Protein AF-A0A401TGZ7-F1 (afdb_monomer)

pLDDT: mean 77.56, std 18.7, range [36.72, 97.94]

InterPro domains:
  IPR000403 Phosphatidylinositol 3-/4-kinase, catalytic domain [PS50290] (37-93)
  IPR011009 Protein kinase-like domain superfamily [SSF56112] (44-86)
  IPR015433 Phosphatidylinositol 3-/4-kinase [PTHR10048] (14-85)
  IPR018936 Phosphatidylinositol 3-/4-kinase, conserved site [PS00915] (65-79)

Structure (mmCIF, N/CA/C/O backbone):
data_AF-A0A401TGZ7-F1
#
_entry.id   AF-A0A401TGZ7-F1
#
loop_
_atom_site.group_PDB
_atom_site.id
_atom_site.type_symbol
_atom_site.label_atom_id
_atom_site.label_alt_id
_atom_site.label_comp_id
_atom_site.label_asym_id
_atom_site.label_entity_id
_atom_site.label_seq_id
_atom_site.pdbx_PDB_ins_code
_atom_site.Cartn_x
_atom_site.Cartn_y
_atom_site.Cartn_z
_atom_site.occupancy
_atom_site.B_iso_or_equiv
_atom_site.auth_seq_id
_atom_site.auth_comp_id
_atom_site.auth_asym_id
_atom_site.auth_atom_id
_atom_site.pdbx_PDB_model_num
ATOM 1 N N . MET A 1 1 ? -10.109 2.883 53.641 1.00 36.72 1 MET A N 1
ATOM 2 C CA . MET A 1 1 ? -10.358 4.070 52.801 1.00 36.72 1 MET A CA 1
ATOM 3 C C . MET A 1 1 ? -9.387 3.994 51.654 1.00 36.72 1 MET A C 1
ATOM 5 O O . MET A 1 1 ? -8.182 3.982 51.873 1.00 36.72 1 MET A O 1
ATOM 9 N N . ASP A 1 2 ? -9.955 3.744 50.489 1.00 38.28 2 ASP A N 1
ATOM 10 C CA . ASP A 1 2 ? -9.348 3.049 49.366 1.00 38.28 2 ASP A CA 1
ATOM 11 C C . ASP A 1 2 ? -8.247 3.859 48.681 1.00 38.28 2 ASP A C 1
ATOM 13 O O . ASP A 1 2 ? -8.442 5.002 48.268 1.00 38.28 2 ASP A O 1
ATOM 17 N N . GLY A 1 3 ? -7.073 3.237 48.559 1.00 42.78 3 GLY A N 1
ATOM 18 C CA . GLY A 1 3 ? -5.992 3.717 47.714 1.00 42.78 3 GLY A CA 1
ATOM 19 C C . GLY A 1 3 ? -6.392 3.531 46.259 1.00 42.78 3 GLY A C 1
ATOM 20 O O . GLY A 1 3 ? -6.258 2.443 45.704 1.00 42.78 3 GLY A O 1
ATOM 21 N N . VAL A 1 4 ? -6.897 4.598 45.645 1.00 47.78 4 VAL A N 1
ATOM 22 C CA . VAL A 1 4 ? -7.091 4.663 44.198 1.00 47.78 4 VAL A CA 1
ATOM 23 C C . VAL A 1 4 ? -5.706 4.638 43.554 1.00 47.78 4 VAL A C 1
ATOM 25 O O . VAL A 1 4 ? -5.033 5.659 43.434 1.00 47.78 4 VAL A O 1
ATOM 28 N N . SER A 1 5 ? -5.263 3.4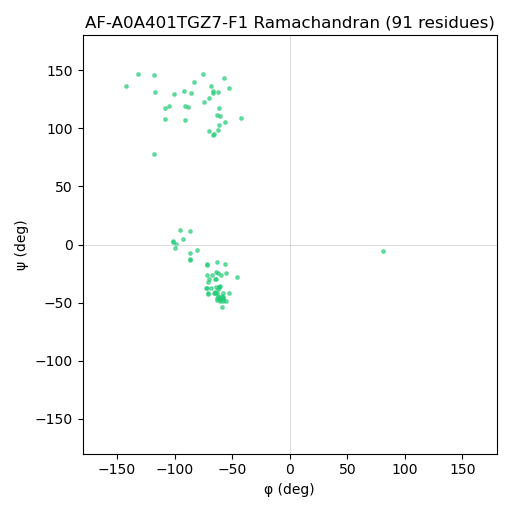43 43.162 1.00 43.38 5 SER A N 1
ATOM 29 C CA . SER A 1 5 ? -4.178 3.274 42.204 1.00 43.38 5 SER A CA 1
ATOM 30 C C . SER A 1 5 ? -4.687 3.803 40.865 1.00 43.38 5 SER A C 1
ATOM 32 O O . SER A 1 5 ? -5.397 3.119 40.128 1.00 43.38 5 SER A O 1
ATOM 34 N N . LEU A 1 6 ? -4.392 5.074 40.594 1.00 46.22 6 LEU A N 1
ATOM 35 C CA . LEU A 1 6 ? -4.504 5.646 39.262 1.00 46.22 6 LEU A CA 1
ATOM 36 C C . LEU A 1 6 ? -3.519 4.871 38.389 1.00 46.22 6 LEU A C 1
ATOM 38 O O . LEU A 1 6 ? -2.315 5.105 38.450 1.00 46.22 6 LEU A O 1
ATOM 42 N N . ALA A 1 7 ? -4.029 3.893 37.644 1.00 44.75 7 ALA A N 1
ATOM 43 C CA . ALA A 1 7 ? -3.259 3.195 36.633 1.00 44.75 7 ALA A CA 1
ATOM 44 C C . ALA A 1 7 ? -2.727 4.249 35.655 1.00 44.75 7 ALA A C 1
ATOM 46 O O . ALA A 1 7 ? -3.490 4.825 34.876 1.00 44.75 7 ALA A O 1
ATOM 47 N N . GLU A 1 8 ? -1.430 4.547 35.750 1.00 52.09 8 GLU A N 1
ATOM 48 C CA . GLU A 1 8 ? -0.752 5.415 34.801 1.00 52.09 8 GLU A CA 1
ATOM 49 C C . GLU A 1 8 ? -1.022 4.888 33.386 1.00 52.09 8 GLU 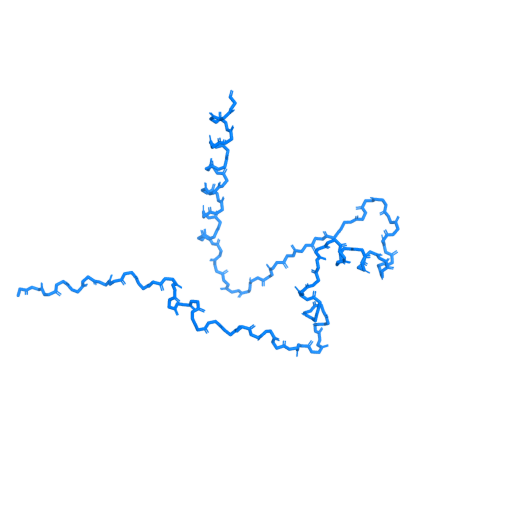A C 1
ATOM 51 O O . GLU A 1 8 ? -0.945 3.673 33.156 1.00 52.09 8 GLU A O 1
ATOM 56 N N . PRO A 1 9 ? -1.359 5.759 32.420 1.00 54.88 9 PRO A N 1
ATOM 57 C CA . PRO A 1 9 ? -1.470 5.338 31.037 1.00 54.88 9 PRO A CA 1
ATOM 58 C C . PRO A 1 9 ? -0.090 4.837 30.607 1.00 54.88 9 PRO A C 1
ATOM 60 O O . PRO A 1 9 ? 0.812 5.644 30.381 1.00 54.88 9 PRO A O 1
ATOM 63 N N . ARG A 1 10 ? 0.075 3.504 30.551 1.00 57.62 10 ARG A N 1
ATOM 64 C CA . ARG A 1 10 ? 1.281 2.819 30.060 1.00 57.62 10 ARG A CA 1
ATOM 65 C C . ARG A 1 10 ? 1.754 3.548 28.811 1.00 57.62 10 ARG A C 1
ATOM 67 O O . ARG A 1 10 ? 1.056 3.553 27.794 1.00 57.62 10 ARG A O 1
ATOM 74 N N . ARG A 1 11 ? 2.874 4.267 28.921 1.00 66.25 11 ARG A N 1
ATOM 75 C CA . ARG A 1 11 ? 3.295 5.197 27.875 1.00 66.25 11 ARG A CA 1
ATOM 76 C C . ARG A 1 11 ? 3.646 4.384 26.636 1.00 66.25 11 ARG A C 1
ATOM 78 O O . ARG A 1 11 ? 4.458 3.467 26.705 1.00 66.25 11 ARG A O 1
ATOM 85 N N . LEU A 1 12 ? 3.097 4.778 25.489 1.00 57.88 12 LEU A N 1
ATOM 86 C CA . LEU A 1 12 ? 3.397 4.223 24.160 1.00 57.88 12 LEU A CA 1
ATOM 87 C C . LEU A 1 12 ? 4.916 4.058 23.906 1.00 57.88 12 LEU A C 1
ATOM 89 O O . LEU A 1 12 ? 5.349 3.168 23.179 1.00 57.88 12 LEU A O 1
ATOM 93 N N . SER A 1 13 ? 5.735 4.899 24.548 1.00 60.28 13 SER A N 1
ATOM 94 C CA . SER A 1 13 ? 7.199 4.834 24.531 1.00 60.28 13 SER A CA 1
ATOM 95 C C . SER A 1 13 ? 7.778 3.527 25.084 1.00 60.28 13 SER A C 1
ATOM 97 O O . SER A 1 13 ? 8.775 3.045 24.556 1.00 60.28 13 SER A O 1
ATOM 99 N N . GLU A 1 14 ? 7.170 2.930 26.111 1.00 62.56 14 GLU A N 1
ATOM 100 C CA . GLU A 1 14 ? 7.635 1.662 26.696 1.00 62.56 14 GLU A CA 1
ATOM 101 C C . GLU A 1 14 ? 7.378 0.473 25.761 1.00 62.56 14 GLU A C 1
ATOM 103 O O . GLU A 1 14 ? 8.182 -0.460 25.704 1.00 62.56 14 GLU A O 1
ATOM 108 N N . GLN A 1 15 ? 6.296 0.523 24.974 1.00 59.69 15 GLN A N 1
ATOM 109 C CA . GLN A 1 15 ? 5.977 -0.506 23.978 1.00 59.69 15 GLN A CA 1
ATOM 110 C C . GLN A 1 15 ? 6.924 -0.457 22.773 1.00 59.69 15 GLN A C 1
ATOM 112 O O . GLN A 1 15 ? 7.331 -1.500 22.268 1.00 59.69 15 GLN A O 1
ATOM 117 N N . LEU A 1 16 ? 7.324 0.741 22.338 1.00 60.34 16 LEU A N 1
ATOM 118 C CA . LEU A 1 16 ? 8.270 0.908 21.230 1.00 60.34 16 LEU A CA 1
ATOM 119 C C . LEU A 1 16 ? 9.697 0.478 21.601 1.00 60.34 16 LEU A C 1
ATOM 121 O O . LEU A 1 16 ? 10.428 0.001 20.737 1.00 60.34 16 LEU A O 1
ATOM 125 N N . ALA A 1 17 ? 10.083 0.597 22.876 1.00 62.84 17 ALA A N 1
ATOM 126 C CA . ALA A 1 17 ? 11.413 0.214 23.355 1.00 62.84 17 ALA A CA 1
ATOM 127 C C . ALA A 1 17 ? 11.709 -1.295 23.232 1.00 62.84 17 ALA A C 1
ATOM 129 O O . ALA A 1 17 ? 12.870 -1.686 23.151 1.00 62.84 17 ALA A O 1
ATOM 130 N N . HIS A 1 18 ? 10.671 -2.136 23.191 1.00 57.41 18 HIS A N 1
ATOM 131 C CA . HIS A 1 18 ? 10.794 -3.596 23.119 1.00 57.41 18 HIS A CA 1
ATOM 132 C C . HIS A 1 18 ? 10.561 -4.162 21.710 1.00 57.41 18 HIS A C 1
ATOM 134 O O . HIS A 1 18 ? 10.575 -5.381 21.527 1.00 57.41 18 HIS A O 1
ATOM 140 N N . ALA A 1 19 ? 10.341 -3.311 20.703 1.00 54.97 19 ALA A N 1
ATOM 141 C CA . ALA A 1 19 ? 10.142 -3.773 19.337 1.00 54.97 19 ALA A CA 1
ATOM 142 C C . ALA A 1 19 ? 11.487 -4.223 18.727 1.00 54.97 19 ALA A C 1
ATOM 144 O O . ALA A 1 19 ? 12.426 -3.423 18.661 1.00 54.97 19 ALA A O 1
ATOM 145 N N . PRO A 1 20 ? 11.620 -5.478 18.258 1.00 58.62 20 PRO A N 1
ATOM 146 C CA . PRO A 1 20 ? 12.831 -5.923 17.581 1.00 58.62 20 PRO A CA 1
ATOM 147 C C . PRO A 1 20 ? 13.045 -5.095 16.305 1.00 58.62 20 PRO A C 1
ATOM 149 O O . PRO A 1 20 ? 12.243 -5.126 15.378 1.00 58.62 20 PRO A O 1
ATOM 152 N N . THR A 1 21 ? 14.149 -4.351 16.252 1.00 58.19 21 THR A N 1
ATOM 153 C CA . THR A 1 21 ? 14.490 -3.428 15.150 1.00 58.19 21 THR A CA 1
ATOM 154 C C . THR A 1 21 ? 15.088 -4.125 13.925 1.00 58.19 21 THR A C 1
ATOM 156 O O . THR A 1 21 ? 15.354 -3.487 12.906 1.00 58.19 21 THR A O 1
ATOM 159 N N . THR A 1 22 ? 15.322 -5.436 14.008 1.00 54.31 22 THR A N 1
ATOM 160 C CA . THR A 1 22 ? 15.958 -6.225 12.950 1.00 54.31 22 THR A CA 1
ATOM 161 C C . THR A 1 22 ? 14.935 -7.134 12.284 1.00 54.31 22 THR A C 1
ATOM 163 O O . THR A 1 22 ? 14.528 -8.147 12.851 1.00 54.31 22 THR A O 1
ATOM 166 N N . PHE A 1 23 ? 14.563 -6.791 11.049 1.00 59.78 23 PHE A N 1
ATOM 167 C CA . PHE A 1 23 ? 13.916 -7.726 10.131 1.00 59.78 23 PHE A CA 1
ATOM 168 C C . PHE A 1 23 ? 14.875 -8.898 9.887 1.00 59.78 23 PHE A C 1
ATOM 170 O O . PHE A 1 23 ? 15.937 -8.726 9.283 1.00 59.78 23 PHE A O 1
ATOM 177 N N . LYS A 1 24 ? 14.538 -10.086 10.400 1.00 59.75 24 LYS A N 1
ATOM 178 C CA . LYS A 1 24 ? 15.273 -11.314 10.079 1.00 59.75 24 LYS A CA 1
ATOM 179 C C . LYS A 1 24 ? 15.051 -11.636 8.601 1.00 59.75 24 LYS A C 1
ATOM 181 O O . LYS A 1 24 ? 13.925 -11.595 8.121 1.00 59.75 24 LYS A O 1
ATOM 186 N N . ARG A 1 25 ? 16.139 -11.930 7.889 1.00 57.59 25 ARG A N 1
ATOM 187 C CA . ARG A 1 25 ? 16.127 -12.335 6.480 1.00 57.59 25 ARG A CA 1
ATOM 188 C C . ARG A 1 25 ? 15.369 -13.656 6.347 1.00 57.59 25 ARG A C 1
ATOM 190 O O . ARG A 1 25 ? 15.876 -14.677 6.805 1.00 57.59 25 ARG A O 1
ATOM 197 N N . ASP A 1 26 ? 14.203 -13.618 5.720 1.00 63.06 26 ASP A N 1
ATOM 198 C CA . ASP A 1 26 ? 13.481 -14.811 5.293 1.00 63.06 26 ASP A CA 1
ATOM 199 C C . ASP A 1 26 ? 13.954 -15.194 3.876 1.00 63.06 26 ASP A C 1
ATOM 201 O O . ASP A 1 26 ? 13.841 -14.376 2.958 1.00 63.06 26 ASP A O 1
ATOM 205 N N . PRO A 1 27 ? 14.555 -16.381 3.674 1.00 63.28 27 PRO A N 1
ATOM 206 C CA . PRO A 1 27 ? 14.939 -16.859 2.348 1.00 63.28 27 PRO A CA 1
ATOM 207 C C . PRO A 1 27 ? 13.759 -16.998 1.376 1.00 63.28 27 PRO A C 1
ATOM 209 O O . PRO A 1 27 ? 13.979 -16.892 0.170 1.00 63.28 27 PRO A O 1
ATOM 212 N N . GLU A 1 28 ? 12.540 -17.219 1.877 1.00 66.00 28 GLU A N 1
ATOM 213 C CA . GLU A 1 28 ? 11.330 -17.376 1.058 1.00 66.00 28 GLU A CA 1
ATOM 214 C C . GLU A 1 28 ? 10.658 -16.033 0.717 1.00 66.00 28 GLU A C 1
ATOM 216 O O . GLU A 1 28 ? 9.849 -15.969 -0.210 1.00 66.00 28 GLU A O 1
ATOM 221 N N . ASP A 1 29 ? 11.054 -14.938 1.380 1.00 63.47 29 ASP A N 1
ATOM 222 C CA . ASP A 1 29 ? 10.616 -13.570 1.076 1.00 63.47 29 ASP A CA 1
ATOM 223 C C . ASP A 1 29 ? 11.802 -12.671 0.654 1.00 63.47 29 ASP A C 1
ATOM 225 O O . ASP A 1 29 ? 12.279 -11.819 1.416 1.00 63.47 29 ASP A O 1
ATOM 229 N N . PRO A 1 30 ? 12.286 -12.787 -0.601 1.00 63.97 30 PRO A N 1
ATOM 230 C CA . PRO A 1 30 ? 13.339 -11.915 -1.123 1.00 63.97 30 PRO A CA 1
ATOM 231 C C . PRO A 1 30 ? 12.902 -10.444 -1.196 1.00 63.97 30 PRO A C 1
ATOM 233 O O . PRO A 1 30 ? 13.749 -9.557 -1.323 1.00 63.97 30 PRO A O 1
ATOM 236 N N . SER A 1 31 ? 11.597 -10.154 -1.101 1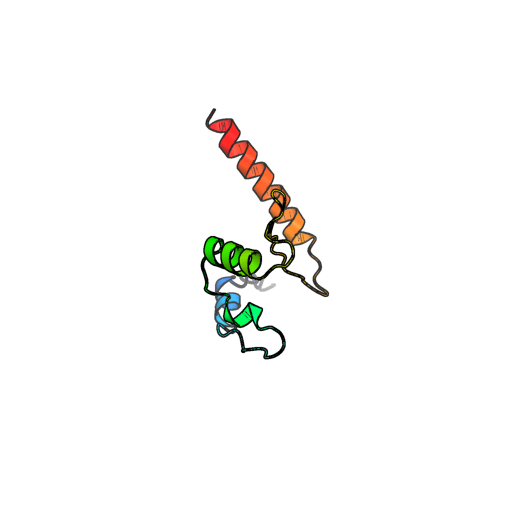.00 59.88 31 SER A N 1
ATOM 237 C CA . SER A 1 31 ? 11.091 -8.782 -1.105 1.00 59.88 31 SER A CA 1
ATOM 238 C C . SER A 1 31 ? 11.414 -8.044 0.199 1.00 59.88 31 SER A C 1
ATOM 240 O O . SER A 1 31 ? 11.626 -6.827 0.166 1.00 59.88 31 SER A O 1
ATOM 242 N N . ALA A 1 32 ? 11.574 -8.779 1.308 1.00 62.25 32 ALA A N 1
ATOM 243 C CA . ALA A 1 32 ? 12.014 -8.243 2.592 1.00 62.25 32 ALA A CA 1
ATOM 244 C C . ALA A 1 32 ? 13.450 -7.682 2.539 1.00 62.25 32 ALA A C 1
ATOM 246 O O . ALA A 1 32 ? 13.776 -6.706 3.215 1.00 62.25 32 ALA A O 1
ATOM 247 N N . VAL A 1 33 ? 14.316 -8.230 1.679 1.00 58.06 33 VAL A N 1
ATOM 248 C CA . VAL A 1 33 ? 15.702 -7.750 1.501 1.00 58.06 33 VAL A CA 1
ATOM 249 C C . VAL A 1 33 ? 15.737 -6.327 0.930 1.00 58.06 33 VAL A C 1
ATOM 251 O O . VAL A 1 33 ? 16.633 -5.546 1.247 1.00 58.06 33 VAL A O 1
ATOM 254 N N . ALA A 1 34 ? 14.729 -5.963 0.137 1.00 60.81 34 ALA A N 1
ATOM 255 C CA . ALA A 1 34 ? 14.615 -4.659 -0.506 1.00 60.81 34 ALA A CA 1
ATOM 256 C C . ALA A 1 34 ? 13.750 -3.657 0.285 1.00 60.81 34 ALA A C 1
ATOM 258 O O . ALA A 1 34 ? 13.416 -2.595 -0.235 1.00 60.81 34 ALA A O 1
ATOM 259 N N . LEU A 1 35 ? 13.399 -3.945 1.549 1.00 64.94 35 LEU A N 1
ATOM 260 C CA . LEU A 1 35 ? 12.547 -3.078 2.387 1.00 64.94 35 LEU A CA 1
ATOM 261 C C . LEU A 1 35 ? 13.068 -1.638 2.551 1.00 64.94 35 LEU A C 1
ATOM 263 O O . LEU A 1 35 ? 12.304 -0.764 2.951 1.00 64.94 35 LEU A O 1
ATOM 267 N N . LYS A 1 36 ? 14.349 -1.384 2.253 1.00 74.81 36 LYS A N 1
ATOM 268 C CA . LYS A 1 36 ? 14.994 -0.072 2.403 1.00 74.81 36 LYS A CA 1
ATOM 269 C C . LYS A 1 36 ? 15.114 0.737 1.104 1.00 74.81 36 LYS A C 1
ATOM 271 O O . LYS A 1 36 ? 15.619 1.853 1.161 1.00 74.81 36 LYS A O 1
ATOM 276 N N . GLU A 1 37 ? 14.701 0.205 -0.047 1.00 83.69 37 GLU A N 1
ATOM 277 C CA . GLU A 1 37 ? 14.778 0.957 -1.309 1.00 83.69 37 GLU A CA 1
ATOM 278 C C . GLU A 1 37 ? 13.668 2.036 -1.390 1.00 83.69 37 GLU A C 1
ATOM 280 O O . GLU A 1 37 ? 12.559 1.820 -0.883 1.00 83.69 37 GLU A O 1
ATOM 285 N N . PRO A 1 38 ? 13.909 3.195 -2.034 1.00 90.31 38 PRO A N 1
ATOM 286 C CA . PRO A 1 38 ? 12.863 4.176 -2.312 1.00 90.31 38 PRO A CA 1
ATOM 287 C C . PRO A 1 38 ? 11.706 3.583 -3.130 1.00 90.31 38 PRO A C 1
ATOM 289 O O . PRO A 1 38 ? 11.914 2.817 -4.070 1.00 90.31 38 PRO A O 1
ATOM 292 N N . TRP A 1 39 ? 10.467 4.009 -2.850 1.00 90.31 39 TRP A N 1
ATOM 293 C CA . TRP A 1 39 ? 9.268 3.484 -3.525 1.00 90.31 39 TRP A CA 1
ATOM 294 C C . TRP A 1 39 ? 9.349 3.535 -5.059 1.00 90.31 39 TRP A C 1
ATOM 296 O O . TRP A 1 39 ? 8.979 2.578 -5.733 1.00 90.31 39 TRP A O 1
ATOM 306 N N . GLN A 1 40 ? 9.861 4.631 -5.624 1.00 93.69 40 GLN A N 1
ATOM 307 C CA . GLN A 1 40 ? 9.977 4.791 -7.078 1.00 93.69 40 GLN A CA 1
ATOM 308 C C . GLN A 1 40 ? 10.934 3.769 -7.709 1.00 93.69 40 GLN A C 1
ATOM 310 O O . GLN A 1 40 ? 10.671 3.269 -8.803 1.00 93.69 40 GLN A O 1
ATOM 315 N N . GLU A 1 41 ? 12.017 3.421 -7.013 1.00 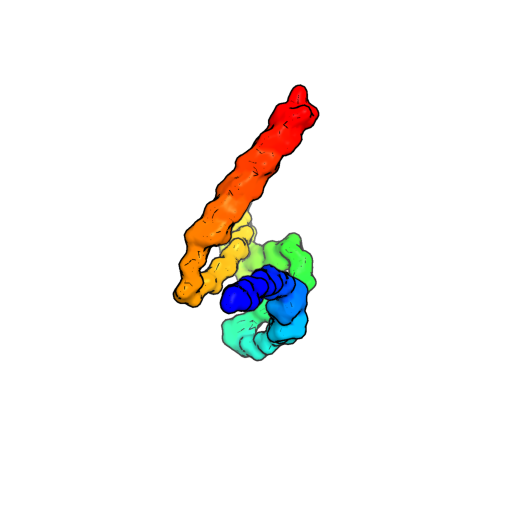92.38 41 GLU A N 1
ATOM 316 C CA . GLU A 1 41 ? 12.974 2.405 -7.462 1.00 92.38 41 GLU A CA 1
ATOM 317 C C . GLU A 1 41 ? 12.361 1.007 -7.373 1.00 92.38 41 GLU A C 1
ATOM 319 O O . GLU A 1 41 ? 12.434 0.253 -8.345 1.00 92.38 41 GLU A O 1
ATOM 324 N N . LYS A 1 42 ? 11.635 0.715 -6.284 1.00 91.69 42 LYS A N 1
ATOM 325 C CA . LYS A 1 42 ? 10.864 -0.529 -6.130 1.00 91.69 42 LYS A CA 1
ATOM 326 C C . LYS A 1 42 ? 9.874 -0.731 -7.274 1.00 91.69 42 LYS A C 1
ATOM 328 O O . LYS A 1 42 ? 9.823 -1.804 -7.874 1.00 91.69 42 LYS A O 1
ATOM 333 N N . VAL A 1 43 ? 9.102 0.310 -7.597 1.00 94.31 43 VAL A N 1
ATOM 334 C CA . VAL A 1 43 ? 8.136 0.289 -8.704 1.00 94.31 43 VAL A CA 1
ATOM 335 C C . VAL A 1 43 ? 8.845 0.037 -10.033 1.00 94.31 43 VAL A C 1
ATOM 337 O O . VAL A 1 43 ? 8.406 -0.840 -10.774 1.00 94.31 43 VAL A O 1
ATOM 340 N N . ARG A 1 44 ? 9.938 0.756 -10.330 1.00 94.62 44 ARG A N 1
ATOM 341 C CA . ARG A 1 44 ? 10.713 0.589 -11.572 1.00 94.62 44 ARG A CA 1
ATOM 342 C C . ARG A 1 44 ? 11.248 -0.834 -11.712 1.00 94.62 44 ARG A C 1
ATOM 344 O O . ARG A 1 44 ? 10.944 -1.497 -12.697 1.00 94.62 44 ARG A O 1
ATOM 351 N N . ARG A 1 45 ? 11.960 -1.321 -10.696 1.00 94.25 45 ARG A N 1
ATOM 352 C CA . ARG A 1 45 ? 12.564 -2.656 -10.674 1.00 94.25 45 ARG A CA 1
ATOM 353 C C . ARG A 1 45 ? 11.517 -3.749 -10.864 1.00 94.25 45 ARG A C 1
ATOM 355 O O . ARG A 1 45 ? 11.718 -4.664 -11.655 1.00 94.25 45 ARG A O 1
ATOM 362 N N . ILE A 1 46 ? 10.387 -3.672 -10.158 1.00 93.94 46 ILE A N 1
ATOM 363 C CA . ILE A 1 46 ? 9.318 -4.671 -10.300 1.00 93.94 46 ILE A CA 1
ATOM 364 C C . ILE A 1 46 ? 8.652 -4.563 -11.675 1.00 93.94 46 ILE A C 1
ATOM 366 O O . ILE A 1 46 ? 8.336 -5.592 -12.2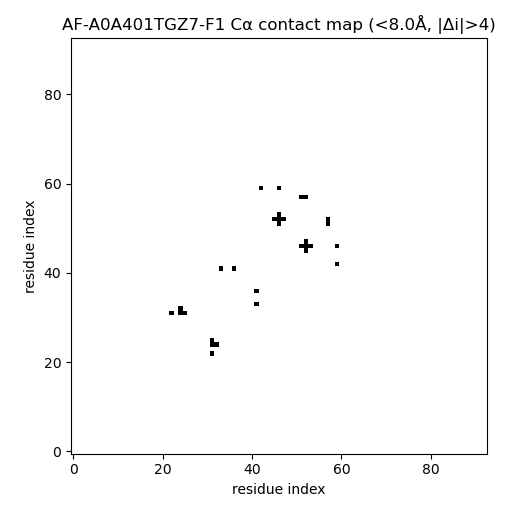63 1.00 93.94 46 ILE A O 1
ATOM 370 N N . ARG A 1 47 ? 8.474 -3.352 -12.219 1.00 96.44 47 ARG A N 1
ATOM 371 C CA . ARG A 1 47 ? 7.921 -3.155 -13.566 1.00 96.44 47 ARG A CA 1
ATOM 372 C C . ARG A 1 47 ? 8.817 -3.766 -14.641 1.00 96.44 47 ARG A C 1
ATOM 374 O O . ARG A 1 47 ? 8.309 -4.491 -15.484 1.00 96.44 47 ARG A O 1
ATOM 381 N N . GLU A 1 48 ? 10.121 -3.509 -14.587 1.00 96.19 48 GLU A N 1
ATOM 382 C CA . GLU A 1 48 ? 11.117 -4.042 -15.531 1.00 96.19 48 GLU A CA 1
ATOM 383 C C . GLU A 1 48 ? 11.183 -5.574 -15.503 1.00 96.19 48 GLU A C 1
ATOM 385 O O . GLU A 1 48 ? 11.319 -6.203 -16.547 1.00 96.19 48 GLU A O 1
ATOM 390 N N . ASN A 1 49 ? 11.024 -6.179 -14.322 1.00 94.81 49 ASN A N 1
ATOM 391 C CA . ASN A 1 49 ? 11.009 -7.635 -14.155 1.00 94.81 49 ASN A CA 1
ATOM 392 C C . ASN A 1 49 ? 9.622 -8.269 -14.364 1.00 94.81 49 ASN A C 1
ATOM 394 O O . ASN A 1 49 ? 9.493 -9.493 -14.348 1.00 94.81 49 ASN A O 1
ATOM 398 N N . SER A 1 50 ? 8.563 -7.469 -14.518 1.00 96.12 50 SER A N 1
ATOM 399 C CA . SER A 1 50 ? 7.206 -7.982 -14.686 1.00 96.12 50 SER A CA 1
ATOM 400 C C . SER A 1 50 ? 6.935 -8.290 -16.159 1.00 96.12 50 SER A C 1
ATOM 402 O O . SER A 1 50 ? 7.049 -7.390 -16.993 1.00 96.12 50 SER A O 1
ATOM 404 N N . PRO A 1 51 ? 6.421 -9.488 -16.493 1.00 97.06 51 PRO A N 1
ATOM 405 C CA . PRO A 1 51 ? 5.918 -9.779 -17.838 1.00 97.06 51 PRO A CA 1
ATOM 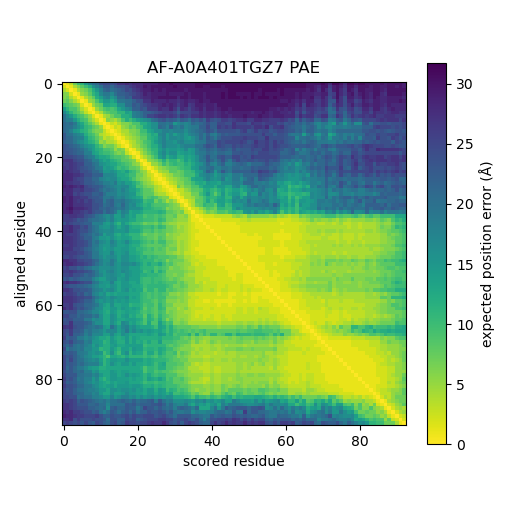406 C C . PRO A 1 51 ? 4.844 -8.786 -18.309 1.00 97.06 51 PRO A C 1
ATOM 408 O O . PRO A 1 51 ? 4.671 -8.572 -19.504 1.00 97.06 51 PRO A O 1
ATOM 411 N N . TYR A 1 52 ? 4.146 -8.143 -17.366 1.00 97.50 52 TYR A N 1
ATOM 412 C CA . TYR A 1 52 ? 3.064 -7.188 -17.610 1.00 97.50 52 TYR A CA 1
ATOM 413 C C . TYR A 1 52 ? 3.517 -5.722 -17.530 1.00 97.50 52 TYR A C 1
ATOM 415 O O . TYR A 1 52 ? 2.700 -4.818 -17.694 1.00 97.50 52 TYR A O 1
ATOM 423 N N . GLY A 1 53 ? 4.799 -5.447 -17.268 1.00 97.12 53 GLY A N 1
ATOM 424 C CA . GLY A 1 53 ? 5.277 -4.085 -17.018 1.00 97.12 53 GLY A CA 1
ATOM 425 C C . GLY A 1 53 ? 5.089 -3.127 -18.198 1.00 97.12 53 GLY A C 1
ATOM 426 O O . GLY A 1 53 ? 4.959 -1.918 -18.002 1.00 97.12 53 GLY A O 1
ATOM 427 N N . HIS A 1 54 ? 5.020 -3.657 -19.419 1.00 97.06 54 HIS A N 1
ATOM 428 C CA . HIS A 1 54 ? 4.836 -2.886 -20.647 1.00 97.06 54 HIS A CA 1
ATOM 429 C C . HIS A 1 54 ? 3.422 -2.302 -20.805 1.00 97.06 54 HIS A C 1
ATOM 431 O O . HIS A 1 54 ? 3.234 -1.379 -21.596 1.00 97.06 54 HIS A O 1
ATOM 437 N N . PHE A 1 55 ? 2.425 -2.789 -20.057 1.00 97.94 55 PHE A N 1
ATOM 438 C CA . PHE A 1 55 ? 1.069 -2.263 -20.171 1.00 97.94 55 PHE A CA 1
ATOM 439 C C . PHE A 1 55 ? 0.978 -0.818 -19.639 1.00 97.94 55 PHE A C 1
ATOM 441 O O . PHE A 1 55 ? 1.512 -0.511 -18.566 1.00 97.94 55 PHE A O 1
ATOM 448 N N . PRO A 1 56 ? 0.282 0.092 -20.349 1.00 95.31 56 PRO A N 1
ATOM 449 C CA . PRO A 1 56 ? 0.187 1.500 -19.956 1.00 95.31 56 PRO A CA 1
ATOM 450 C C . PRO A 1 56 ? -0.606 1.706 -18.657 1.00 95.31 56 PRO A C 1
ATOM 452 O O . PRO A 1 56 ? -0.360 2.661 -17.928 1.00 95.31 56 PRO A O 1
ATOM 455 N N . ASN A 1 57 ? -1.526 0.794 -18.342 1.00 96.75 57 ASN A N 1
ATOM 456 C CA . ASN A 1 57 ? -2.325 0.783 -17.117 1.00 96.75 57 ASN A CA 1
ATOM 457 C C . ASN A 1 57 ? -1.704 -0.059 -15.986 1.00 96.75 57 ASN A C 1
ATOM 459 O O . ASN A 1 57 ? -2.338 -0.222 -14.942 1.00 96.75 57 ASN A O 1
ATOM 463 N N . TRP A 1 58 ? -0.494 -0.600 -16.169 1.00 97.69 58 TRP A N 1
ATOM 464 C CA . TRP A 1 58 ? 0.185 -1.366 -15.128 1.00 97.69 58 TRP A CA 1
ATOM 465 C C . TRP A 1 58 ? 0.461 -0.489 -13.902 1.00 97.69 58 TRP A C 1
ATOM 467 O O . TRP A 1 58 ? 0.982 0.624 -14.017 1.00 97.69 58 TRP A O 1
ATOM 477 N N . ARG A 1 59 ? 0.120 -0.991 -12.712 1.00 96.56 59 ARG A N 1
ATOM 478 C CA . ARG A 1 59 ? 0.319 -0.295 -11.437 1.00 96.56 59 ARG A CA 1
ATOM 479 C C . ARG A 1 59 ? 0.740 -1.281 -10.358 1.00 96.56 59 ARG A C 1
ATOM 481 O O . ARG A 1 59 ? 0.131 -2.336 -10.215 1.00 96.56 59 ARG A O 1
ATOM 488 N N . LEU A 1 60 ? 1.727 -0.891 -9.557 1.00 95.44 60 LEU A N 1
ATOM 489 C CA . LEU A 1 60 ? 2.116 -1.621 -8.355 1.00 95.44 60 LEU A CA 1
ATOM 490 C C . LEU A 1 60 ? 1.355 -1.080 -7.140 1.00 95.44 60 LEU A C 1
ATOM 492 O O . LEU A 1 60 ? 1.321 0.131 -6.916 1.00 95.44 60 LEU A O 1
ATOM 496 N N . LEU A 1 61 ? 0.783 -1.982 -6.345 1.00 95.25 61 LEU A N 1
ATOM 497 C CA . LEU A 1 61 ? 0.149 -1.681 -5.062 1.00 95.25 61 LEU A CA 1
ATOM 498 C C . LEU A 1 61 ? 0.902 -2.413 -3.946 1.00 95.25 61 LEU A C 1
ATOM 500 O O . LEU A 1 61 ? 1.396 -3.517 -4.155 1.00 95.25 61 LEU A O 1
ATOM 504 N N . SER A 1 62 ? 0.982 -1.796 -2.767 1.00 91.38 62 SER A N 1
ATOM 505 C CA . SER A 1 62 ? 1.563 -2.401 -1.566 1.00 91.38 62 SER A CA 1
ATOM 506 C C . SER A 1 62 ? 0.486 -2.526 -0.500 1.00 91.38 62 SER A C 1
ATOM 508 O O .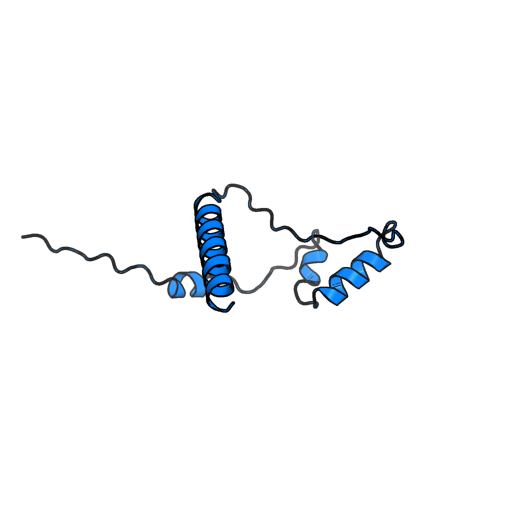 SER A 1 62 ? -0.218 -1.555 -0.225 1.00 91.38 62 SER A O 1
ATOM 510 N N . VAL A 1 63 ? 0.375 -3.704 0.109 1.00 91.62 63 VAL A N 1
ATOM 511 C CA . VAL A 1 63 ? -0.582 -3.994 1.184 1.00 91.62 63 VAL A CA 1
ATOM 512 C C . VAL A 1 63 ? 0.133 -4.693 2.333 1.00 91.62 63 VAL A C 1
ATOM 514 O O . VAL A 1 63 ? 1.079 -5.444 2.111 1.00 91.62 63 VAL A O 1
ATOM 517 N N . ILE A 1 64 ? -0.315 -4.434 3.558 1.00 88.19 64 ILE A N 1
ATOM 518 C CA . ILE A 1 64 ? 0.137 -5.151 4.751 1.00 88.19 64 ILE A CA 1
ATOM 519 C C . ILE A 1 64 ? -0.991 -6.096 5.140 1.00 88.19 64 ILE A C 1
ATOM 521 O O . ILE A 1 64 ? -2.103 -5.647 5.418 1.00 88.19 64 ILE A O 1
ATOM 525 N N . VAL A 1 65 ? -0.710 -7.396 5.145 1.00 87.75 65 VAL A N 1
ATOM 526 C CA . VAL A 1 65 ? -1.665 -8.411 5.592 1.00 87.75 65 VAL A CA 1
ATOM 527 C C . VAL A 1 65 ? -1.447 -8.639 7.083 1.00 87.75 65 VAL A C 1
ATOM 529 O O . VAL A 1 65 ? -0.359 -9.026 7.500 1.00 87.75 65 VAL A O 1
ATOM 532 N N . LYS A 1 66 ? -2.480 -8.373 7.881 1.00 88.19 66 LYS A N 1
ATOM 533 C CA . LYS A 1 66 ? -2.516 -8.660 9.316 1.00 88.19 66 LYS A CA 1
ATOM 534 C C . LYS A 1 66 ? -3.476 -9.821 9.554 1.00 88.19 66 LYS A C 1
ATOM 536 O O . LYS A 1 66 ? -4.658 -9.710 9.233 1.00 88.19 66 LYS A O 1
ATOM 541 N N . CYS A 1 67 ? -2.973 -10.934 10.075 1.00 89.19 67 CYS A N 1
ATOM 542 C CA . CYS A 1 67 ? -3.772 -12.130 10.337 1.00 89.19 67 CYS A CA 1
ATOM 543 C C . CYS A 1 67 ? -4.130 -12.205 11.823 1.00 89.19 67 CYS A C 1
ATOM 545 O O . CYS A 1 67 ? -3.242 -12.131 12.663 1.00 89.19 67 CYS A O 1
ATOM 547 N N . GLY A 1 68 ? -5.413 -12.398 12.143 1.00 85.50 68 GLY A N 1
ATOM 548 C CA . GLY A 1 68 ? -5.884 -12.563 13.526 1.00 85.50 68 GLY A CA 1
ATOM 549 C C . GLY A 1 68 ? -6.069 -11.264 14.321 1.00 85.50 68 GLY A C 1
ATOM 550 O O . GLY A 1 68 ? -6.610 -11.317 15.422 1.00 85.50 68 GLY A O 1
ATOM 551 N N . ASP A 1 69 ? -5.690 -10.115 13.757 1.00 89.69 69 ASP A N 1
ATOM 552 C CA . ASP A 1 69 ? -5.920 -8.798 14.353 1.00 89.69 69 ASP A CA 1
ATOM 553 C C . ASP A 1 69 ? -7.333 -8.276 14.044 1.00 89.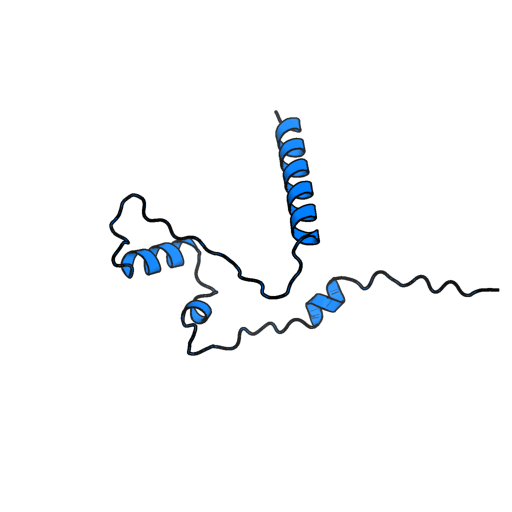69 69 ASP A C 1
ATOM 555 O O . ASP A 1 69 ? -7.827 -8.375 12.918 1.00 89.69 69 ASP A O 1
ATOM 559 N N . ASP A 1 70 ? -7.964 -7.648 15.035 1.00 92.56 70 ASP A N 1
ATOM 560 C CA . ASP A 1 70 ? -9.205 -6.896 14.860 1.00 92.56 70 ASP A CA 1
ATOM 561 C C . ASP A 1 70 ? -8.902 -5.424 14.556 1.00 92.56 70 ASP A C 1
ATOM 563 O O . ASP A 1 70 ? -8.521 -4.661 15.439 1.00 92.56 70 ASP A O 1
ATOM 567 N N . LEU A 1 71 ? -9.118 -5.018 13.303 1.00 93.88 71 LEU A N 1
ATOM 568 C CA . LEU A 1 71 ? -8.764 -3.684 12.803 1.00 93.88 71 LEU A CA 1
ATOM 569 C C . LEU A 1 71 ? -9.849 -2.618 13.026 1.00 93.88 71 LEU A C 1
ATOM 571 O O . LEU A 1 71 ? -9.798 -1.541 12.424 1.00 93.88 71 LEU A O 1
ATOM 575 N N . ARG A 1 72 ? -10.880 -2.899 13.839 1.00 95.50 72 ARG A N 1
ATOM 576 C CA . ARG A 1 72 ? -11.988 -1.952 14.072 1.00 95.50 72 ARG A CA 1
ATOM 577 C C . ARG A 1 72 ? -11.517 -0.641 14.704 1.00 95.50 72 ARG A C 1
ATOM 579 O O . ARG A 1 72 ? -12.043 0.416 14.353 1.00 95.50 72 ARG A O 1
ATOM 586 N N . GLN A 1 73 ? -10.531 -0.683 15.602 1.00 94.62 73 GLN A N 1
ATOM 587 C CA . GLN A 1 73 ? -9.991 0.527 16.231 1.00 94.62 73 GLN A CA 1
ATOM 588 C C . GLN A 1 73 ? -9.168 1.362 15.242 1.00 94.62 73 GLN A C 1
ATOM 590 O O . GLN A 1 73 ? -9.348 2.578 15.167 1.00 94.62 73 GLN A O 1
ATOM 595 N N . GLU A 1 74 ? -8.328 0.727 14.424 1.00 95.38 74 GLU A N 1
ATOM 596 C CA . GLU A 1 74 ? -7.570 1.391 13.363 1.00 95.38 74 GLU A CA 1
ATOM 597 C C . GLU A 1 74 ? -8.488 2.007 12.307 1.00 95.38 74 GLU A C 1
ATOM 599 O O . GLU A 1 74 ? -8.225 3.115 11.836 1.00 95.38 74 GLU A O 1
ATOM 604 N N . LEU A 1 75 ? -9.589 1.333 11.960 1.00 96.12 75 LEU A N 1
ATOM 605 C CA . LEU A 1 75 ? -10.589 1.869 11.040 1.00 96.12 75 LEU A CA 1
ATOM 606 C C . LEU A 1 75 ? -11.256 3.130 11.603 1.00 96.12 75 LEU A C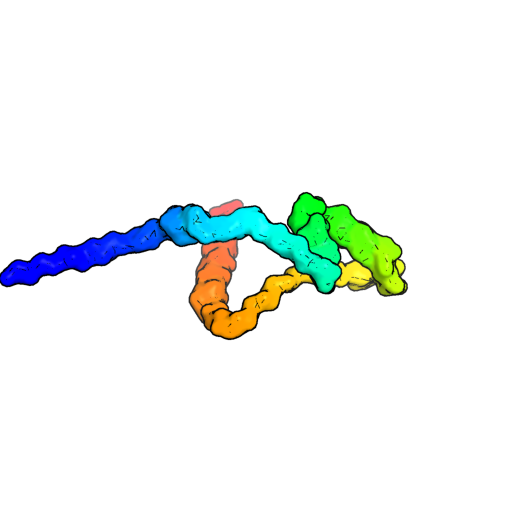 1
ATOM 608 O O . LEU A 1 75 ? -11.379 4.124 10.885 1.00 96.12 75 LEU A O 1
ATOM 612 N N . LEU A 1 76 ? -11.660 3.113 12.877 1.00 97.56 76 LEU A N 1
ATOM 613 C CA . LEU A 1 76 ? -12.223 4.293 13.536 1.00 97.56 76 LEU A CA 1
ATOM 614 C C . LEU A 1 76 ? -11.210 5.447 13.553 1.00 97.56 76 LEU A C 1
ATOM 616 O O . LEU A 1 76 ? -11.548 6.574 13.190 1.00 97.56 76 LEU A O 1
ATOM 620 N N . ALA A 1 77 ? -9.954 5.167 13.909 1.00 97.00 77 ALA A N 1
ATOM 621 C CA . ALA A 1 77 ? -8.885 6.161 13.886 1.00 97.00 77 ALA A CA 1
ATOM 622 C C . ALA A 1 77 ? -8.681 6.747 12.476 1.00 97.00 77 ALA A C 1
ATOM 624 O O . ALA A 1 77 ? -8.609 7.966 12.320 1.00 97.00 77 ALA A O 1
ATOM 625 N N . TYR A 1 78 ? -8.667 5.905 11.437 1.00 96.25 78 TYR A N 1
ATOM 626 C CA . TYR A 1 78 ? -8.589 6.342 10.041 1.00 96.25 78 TYR A CA 1
ATOM 627 C C . TYR A 1 78 ? -9.746 7.277 9.662 1.00 96.25 78 TYR A C 1
ATOM 629 O O . TYR A 1 78 ? -9.525 8.318 9.039 1.00 96.25 78 TYR A O 1
ATOM 637 N N . GLN A 1 79 ? -10.978 6.940 10.053 1.00 97.00 79 GLN A N 1
ATOM 638 C CA . GLN A 1 79 ? -12.149 7.776 9.784 1.00 97.00 79 GLN A CA 1
ATOM 639 C C . GLN A 1 79 ? -12.023 9.149 10.448 1.00 97.00 79 GLN A C 1
ATOM 641 O O . GLN A 1 79 ? -12.245 10.162 9.785 1.00 97.00 79 GLN A O 1
ATOM 646 N N . VAL A 1 80 ? -11.614 9.198 11.718 1.00 97.12 80 VAL A N 1
ATOM 647 C CA . VAL A 1 80 ? -11.391 10.459 12.441 1.00 97.12 80 VAL A CA 1
ATOM 648 C C . VAL A 1 80 ? -10.314 11.300 11.753 1.00 97.12 80 VAL A C 1
ATOM 650 O O . VAL A 1 80 ? -10.549 12.474 11.470 1.00 97.12 80 VAL A O 1
ATOM 653 N N . LEU A 1 81 ? -9.167 10.706 11.406 1.00 96.19 81 LEU A N 1
ATOM 654 C CA . LEU A 1 81 ? -8.086 11.404 10.699 1.00 96.19 81 LEU A CA 1
ATOM 655 C C . LEU A 1 81 ? -8.558 11.994 9.367 1.00 96.19 81 LEU A C 1
ATOM 657 O O . LEU A 1 81 ? -8.247 13.141 9.050 1.00 96.19 81 LEU A O 1
ATOM 661 N N . LYS A 1 82 ? -9.361 11.241 8.610 1.00 94.94 82 LYS A N 1
ATOM 662 C CA . LYS A 1 82 ? -9.926 11.707 7.342 1.00 94.94 82 LYS A CA 1
ATOM 663 C C . LYS A 1 82 ? -10.862 12.903 7.534 1.00 94.94 82 LYS A C 1
ATOM 665 O O . LYS A 1 82 ? -10.796 13.851 6.755 1.00 94.94 82 LYS A O 1
ATOM 670 N N . GLN A 1 83 ? -11.704 12.886 8.568 1.00 93.56 83 GLN A N 1
ATOM 671 C CA . GLN A 1 83 ? -12.597 14.010 8.882 1.00 93.56 83 GLN A CA 1
ATOM 672 C C . GLN A 1 83 ? -11.822 15.263 9.298 1.00 93.56 83 GLN A C 1
ATOM 674 O O . GLN A 1 83 ? -12.130 16.369 8.846 1.00 93.56 83 GLN A O 1
ATOM 679 N N . LEU A 1 84 ? -10.780 15.093 10.115 1.00 94.62 84 LEU A N 1
ATOM 680 C CA . LEU A 1 84 ? -9.903 16.192 10.509 1.00 94.62 84 LEU A CA 1
ATOM 681 C C . LEU A 1 84 ? -9.188 16.794 9.296 1.00 94.62 84 LEU A C 1
ATOM 683 O O . LEU A 1 84 ? -9.191 18.011 9.145 1.00 94.62 84 LEU A O 1
ATOM 687 N N . GLN A 1 85 ? -8.661 15.962 8.393 1.00 91.12 85 GLN A N 1
ATOM 688 C CA . GLN A 1 85 ? -8.019 16.431 7.165 1.00 91.12 85 GLN A CA 1
ATOM 689 C C . GLN A 1 85 ? -8.971 17.279 6.311 1.00 91.12 85 GLN A C 1
ATOM 691 O O . GLN A 1 85 ? -8.606 18.386 5.920 1.00 91.12 85 GLN A O 1
ATOM 696 N N . VAL A 1 86 ? -10.196 16.799 6.063 1.00 87.62 86 VAL A N 1
ATOM 697 C CA . VAL A 1 86 ? -11.208 17.552 5.299 1.00 87.62 86 VAL A CA 1
ATOM 698 C C . VAL A 1 86 ? -11.497 18.895 5.966 1.00 87.62 86 VAL A C 1
ATOM 700 O O . VAL A 1 86 ? -11.463 19.928 5.306 1.00 87.62 86 VAL A O 1
ATOM 703 N N . THR A 1 87 ? -11.704 18.902 7.282 1.00 77.88 87 THR A N 1
ATOM 704 C CA . THR A 1 87 ? -12.036 20.121 8.033 1.00 77.88 87 THR A CA 1
ATOM 705 C C . THR A 1 87 ? -10.894 21.140 8.013 1.00 77.88 87 THR A C 1
ATOM 707 O O . THR A 1 87 ? -11.131 22.335 7.838 1.00 77.88 87 THR A O 1
ATOM 710 N N . SER A 1 88 ? -9.649 20.687 8.174 1.00 74.38 88 SER A N 1
ATOM 711 C CA . SER A 1 88 ? -8.466 21.548 8.109 1.00 74.38 88 SER A CA 1
ATOM 712 C C . SER A 1 88 ? -8.266 22.146 6.718 1.00 74.38 88 SER A C 1
ATOM 714 O O . SER A 1 88 ? -7.943 23.325 6.611 1.00 74.38 88 SER A O 1
ATOM 716 N N . THR A 1 89 ? -8.488 21.371 5.653 1.00 70.69 89 THR A N 1
ATOM 717 C CA . THR A 1 89 ? -8.365 21.865 4.274 1.00 70.69 89 THR A CA 1
ATOM 718 C C . THR A 1 89 ? -9.516 22.804 3.894 1.00 70.69 89 THR A C 1
ATOM 720 O O . THR A 1 89 ? -9.269 23.820 3.255 1.00 70.69 89 THR A O 1
ATOM 723 N N . SER A 1 90 ? -10.748 22.537 4.340 1.00 70.00 90 SER A N 1
ATOM 724 C CA . SER A 1 90 ? -11.913 23.403 4.093 1.00 70.00 90 SER A CA 1
ATOM 725 C C . SER A 1 90 ? -11.902 24.719 4.875 1.00 70.00 90 SER A C 1
ATOM 727 O O . SER A 1 90 ? -12.644 25.620 4.521 1.00 70.00 90 SER A O 1
ATOM 729 N N . ARG A 1 91 ? -11.100 24.843 5.941 1.00 63.31 91 ARG A N 1
ATOM 730 C CA . ARG A 1 91 ? -10.954 26.089 6.719 1.00 63.31 91 ARG A CA 1
ATOM 731 C C . ARG A 1 91 ? -9.893 27.040 6.140 1.00 63.31 91 ARG A C 1
ATOM 733 O O . ARG A 1 91 ? -9.813 28.185 6.572 1.00 63.31 91 ARG A O 1
ATOM 740 N N . LEU A 1 92 ? -9.061 26.562 5.213 1.00 59.06 92 LEU A N 1
ATOM 741 C CA . LEU A 1 92 ? -7.996 27.335 4.558 1.00 59.06 92 LEU A CA 1
ATOM 742 C C . LEU A 1 92 ? -8.375 27.814 3.142 1.00 59.06 92 LEU A C 1
ATOM 744 O O . LEU A 1 92 ? -7.548 28.442 2.482 1.00 59.06 92 LEU A O 1
ATOM 748 N N . LEU A 1 93 ? -9.600 27.522 2.696 1.00 52.91 93 LEU A N 1
ATOM 749 C CA . LEU A 1 93 ? -10.248 28.067 1.498 1.00 52.91 93 LEU A CA 1
ATOM 750 C C . LEU A 1 93 ? -11.439 28.924 1.929 1.00 52.91 93 LEU A C 1
ATOM 752 O O . LEU A 1 93 ? -11.684 29.946 1.255 1.00 52.91 93 LEU A O 1
#

Sequence (93 aa):
MDGVSLAEPRRLSEQLAHAPTTFKRDPEDPSAVALKEPWQEKVRRIRENSPYGHFPNWRLLSVIVKCGDDLRQELLAYQVLKQLQVTSTSRLL

Secondary structure (DSSP, 8-state):
-----------HHHHHHTS-------TT-HHHHTTTS-HHHHHHHHHHH-TTTTSTT---------SS--THHHHHHHHHHHHHHHHHHHT--

Organism: Chiloscyllium punctatum (NCBI:txid137246)

Solvent-accessible surface area (backbone atoms only — not comparable to full-atom values): 6338 Å² total; per-residue (Å²): 134,84,82,79,77,75,76,69,80,79,55,70,66,65,62,59,72,71,55,81,87,68,84,76,87,48,90,89,43,68,66,66,78,52,71,82,59,57,69,70,57,52,50,48,55,50,31,76,72,35,96,60,40,84,45,91,84,59,77,88,83,87,84,84,88,75,82,94,67,81,59,66,65,60,50,52,52,51,53,51,52,53,52,50,51,53,53,59,57,62,73,76,109

Foldseek 3Di:
DDDPPPPDPPDPVVVVVPDPPDDDDDPVCPVSVCPPPDPVVVFVVCLVVDPCSPDPPDDDDDDDDDPPDDCPVVVVVVVVVVVVVVVVVVVVD

Radius of gyration: 21.4 Å; Cα contacts (8 Å, |Δi|>4): 15; chains: 1; bounding box: 29×45×73 Å

Mean predicted aligned error: 13.22 Å